Protein AF-A0A2G6IHZ6-F1 (afdb_monomer_lite)

Foldseek 3Di:
DDKDKDALQVVCVVPVQAAFPQPRHGRDRDRFIWIDDPPGIHGPVCVVVVSSVVPPPDPPVD

Structure (mmCIF, N/CA/C/O backbone):
data_AF-A0A2G6IHZ6-F1
#
_entry.id   AF-A0A2G6IHZ6-F1
#
loop_
_atom_site.group_PDB
_atom_site.id
_atom_site.type_symbol
_atom_site.label_atom_id
_atom_site.label_alt_id
_atom_site.label_comp_id
_atom_site.label_asym_id
_atom_site.label_entity_id
_atom_site.label_seq_id
_atom_site.pdbx_PDB_ins_code
_atom_site.Cartn_x
_atom_site.Cartn_y
_atom_site.Cartn_z
_atom_site.occupancy
_atom_site.B_iso_or_equiv
_atom_site.auth_seq_id
_atom_site.auth_comp_id
_atom_site.auth_asym_id
_atom_site.auth_atom_id
_atom_site.pdbx_PDB_model_num
ATOM 1 N N . MET A 1 1 ? 13.501 7.478 -8.249 1.00 61.38 1 MET A N 1
ATOM 2 C CA . MET A 1 1 ? 12.060 7.565 -7.935 1.00 61.38 1 MET A CA 1
ATOM 3 C C . MET A 1 1 ? 11.938 7.509 -6.426 1.00 61.38 1 MET A C 1
ATOM 5 O O . MET A 1 1 ? 12.581 6.653 -5.834 1.00 61.38 1 MET A O 1
ATOM 9 N N . GLU A 1 2 ? 11.238 8.449 -5.800 1.00 78.06 2 GLU A N 1
ATOM 10 C CA . GLU A 1 2 ? 11.110 8.482 -4.338 1.00 78.06 2 GLU A CA 1
ATOM 11 C C . GLU A 1 2 ? 10.051 7.467 -3.878 1.00 78.06 2 GLU A C 1
ATOM 13 O O . GLU A 1 2 ? 8.989 7.349 -4.499 1.00 78.06 2 GLU A O 1
ATOM 18 N N . ARG A 1 3 ? 10.370 6.702 -2.828 1.00 84.31 3 ARG A N 1
ATOM 19 C CA . ARG A 1 3 ? 9.467 5.751 -2.170 1.00 84.31 3 ARG A CA 1
ATOM 20 C C . ARG A 1 3 ? 8.989 6.379 -0.869 1.00 84.31 3 ARG A C 1
ATOM 22 O O . ARG A 1 3 ? 9.811 6.780 -0.052 1.00 84.31 3 ARG A O 1
ATOM 29 N N . PHE A 1 4 ? 7.677 6.396 -0.665 1.00 89.44 4 PHE A N 1
ATOM 30 C CA . PHE A 1 4 ? 7.072 6.861 0.579 1.00 89.44 4 PHE A CA 1
ATOM 31 C C . PHE A 1 4 ? 6.349 5.721 1.275 1.00 89.44 4 PHE A C 1
ATOM 33 O O . PHE A 1 4 ? 5.339 5.240 0.762 1.00 89.44 4 PHE A O 1
ATOM 40 N N . ASP A 1 5 ? 6.847 5.314 2.438 1.00 91.31 5 ASP A N 1
ATOM 41 C CA . ASP A 1 5 ? 6.224 4.291 3.274 1.00 91.31 5 ASP A CA 1
ATOM 42 C C . ASP A 1 5 ? 5.047 4.871 4.074 1.00 91.31 5 ASP A C 1
ATOM 44 O O . ASP A 1 5 ? 5.157 5.904 4.737 1.00 91.31 5 ASP A O 1
ATOM 48 N N . ILE A 1 6 ? 3.893 4.209 3.994 1.00 91.50 6 ILE A N 1
ATOM 49 C CA . ILE A 1 6 ? 2.618 4.645 4.567 1.00 91.50 6 ILE A CA 1
ATOM 50 C C . ILE A 1 6 ? 1.956 3.437 5.253 1.00 91.50 6 ILE A C 1
ATOM 52 O O . ILE A 1 6 ? 1.788 2.396 4.617 1.00 91.50 6 ILE A O 1
ATOM 56 N N . PRO A 1 7 ? 1.535 3.540 6.527 1.00 92.75 7 PRO A N 1
ATOM 57 C CA . PRO A 1 7 ? 0.779 2.476 7.188 1.00 92.75 7 PRO A CA 1
ATOM 58 C C . PRO A 1 7 ? -0.563 2.232 6.492 1.00 92.75 7 PRO A C 1
ATOM 60 O O . PRO A 1 7 ? -1.271 3.198 6.185 1.00 92.75 7 PRO A O 1
ATOM 63 N N . ALA A 1 8 ? -0.947 0.968 6.298 1.00 90.19 8 ALA A N 1
ATOM 64 C CA . ALA A 1 8 ? -2.189 0.624 5.613 1.00 90.19 8 ALA A CA 1
ATOM 65 C C . ALA A 1 8 ? -3.428 1.170 6.332 1.00 90.19 8 ALA A C 1
ATOM 67 O O . ALA A 1 8 ? -4.336 1.632 5.655 1.00 90.19 8 ALA A O 1
ATOM 68 N N . ASP A 1 9 ? -3.446 1.239 7.667 1.00 91.56 9 ASP A N 1
ATOM 69 C CA . ASP A 1 9 ? -4.538 1.885 8.416 1.00 91.56 9 ASP A CA 1
ATOM 70 C C . ASP A 1 9 ? -4.741 3.358 8.029 1.00 91.56 9 ASP A C 1
ATOM 72 O O . ASP A 1 9 ? -5.861 3.802 7.774 1.00 91.56 9 ASP A O 1
ATOM 76 N N . LYS A 1 10 ? -3.647 4.128 7.932 1.00 90.62 10 LYS A N 1
ATOM 77 C CA . LYS A 1 10 ? -3.715 5.541 7.525 1.00 90.62 10 LYS A CA 1
ATOM 78 C C . LYS A 1 10 ? -4.118 5.676 6.065 1.00 90.62 10 LYS A C 1
ATOM 80 O O . LYS A 1 10 ? -4.866 6.581 5.713 1.00 90.62 10 LYS A O 1
ATOM 85 N N . LEU A 1 11 ? -3.607 4.787 5.220 1.00 90.69 11 LEU A N 1
ATOM 86 C CA . LEU A 1 11 ? -3.908 4.798 3.799 1.00 90.69 11 LEU A CA 1
ATOM 87 C C . LEU A 1 11 ? -5.373 4.416 3.540 1.00 90.69 11 LEU A C 1
ATOM 89 O O . LEU A 1 11 ? -6.022 5.065 2.728 1.00 90.69 11 LEU A O 1
ATOM 93 N N . ALA A 1 12 ? -5.911 3.440 4.277 1.00 90.81 12 ALA A N 1
ATOM 94 C CA . ALA A 1 12 ? -7.290 2.966 4.160 1.00 90.81 12 ALA A CA 1
ATOM 95 C C . ALA A 1 12 ? -8.288 4.019 4.648 1.00 90.81 12 ALA A C 1
ATOM 97 O O . ALA A 1 12 ? -9.360 4.165 4.069 1.00 90.81 12 ALA A O 1
ATOM 98 N N . ALA A 1 13 ? -7.911 4.802 5.665 1.00 89.94 13 ALA A N 1
ATOM 99 C CA . ALA A 1 13 ? -8.701 5.942 6.124 1.00 89.94 13 ALA A CA 1
ATOM 100 C C . ALA A 1 13 ? -8.812 7.065 5.073 1.00 89.94 13 ALA A C 1
ATOM 102 O O . ALA A 1 13 ? -9.783 7.816 5.085 1.00 89.94 13 ALA A O 1
ATOM 103 N N . LEU A 1 14 ? -7.827 7.190 4.174 1.00 89.56 14 LEU A N 1
ATOM 104 C CA . LEU A 1 14 ? -7.808 8.202 3.111 1.00 89.56 14 LEU A CA 1
ATOM 105 C C . LEU A 1 14 ? -8.393 7.686 1.788 1.00 89.56 14 LEU A C 1
ATOM 107 O O . LEU A 1 14 ? -8.997 8.456 1.046 1.00 89.56 14 LEU A O 1
ATOM 111 N N . TYR A 1 15 ? -8.205 6.399 1.488 1.00 88.06 15 TYR A N 1
ATOM 112 C CA . TYR A 1 15 ? -8.565 5.780 0.215 1.00 88.06 15 TYR A CA 1
ATOM 113 C C . TYR A 1 15 ? -9.197 4.399 0.446 1.00 88.06 15 TYR A C 1
ATOM 115 O O . TYR A 1 15 ? -8.508 3.379 0.444 1.00 88.06 15 TYR A O 1
ATOM 123 N N . ALA A 1 16 ? -10.520 4.363 0.619 1.00 82.12 16 ALA A N 1
ATOM 124 C CA . ALA A 1 16 ? -11.264 3.136 0.929 1.00 82.12 16 ALA A CA 1
ATOM 125 C C . ALA A 1 16 ? -11.226 2.077 -0.194 1.00 82.12 16 ALA A C 1
ATOM 127 O O . ALA A 1 16 ? -11.250 0.882 0.085 1.00 82.12 16 ALA A O 1
ATOM 128 N N . ASP A 1 17 ? -11.119 2.507 -1.455 1.00 87.88 17 ASP A N 1
ATOM 129 C CA . ASP A 1 17 ? -11.128 1.635 -2.640 1.00 87.88 17 ASP A CA 1
ATOM 130 C C . ASP A 1 17 ? -9.736 1.414 -3.251 1.00 87.88 17 ASP A C 1
ATOM 132 O O . ASP A 1 17 ? -9.611 0.927 -4.381 1.00 87.88 17 ASP A O 1
ATOM 136 N N . LEU A 1 18 ? -8.667 1.787 -2.537 1.00 91.38 18 LEU A N 1
ATOM 137 C CA . LEU A 1 18 ? -7.316 1.644 -3.066 1.00 91.38 18 LEU A CA 1
ATOM 138 C C . LEU A 1 18 ? -6.968 0.171 -3.283 1.00 91.38 18 LEU A C 1
ATOM 140 O O . LEU A 1 18 ? -7.278 -0.700 -2.469 1.00 91.38 18 LEU A O 1
ATOM 144 N N . LYS A 1 19 ? -6.271 -0.109 -4.381 1.00 93.94 19 LYS A N 1
ATOM 145 C CA . LYS A 1 19 ? -5.751 -1.436 -4.704 1.00 93.94 19 LYS A CA 1
ATOM 146 C C . LYS A 1 19 ? -4.261 -1.335 -4.974 1.00 93.94 19 LYS A C 1
ATOM 148 O O . LYS A 1 19 ? -3.779 -0.318 -5.454 1.00 93.94 19 LYS A O 1
ATOM 153 N N . CYS A 1 20 ? -3.538 -2.398 -4.660 1.00 92.06 20 CYS A N 1
ATOM 154 C CA . CYS A 1 20 ? -2.128 -2.510 -4.984 1.00 92.06 20 CYS A CA 1
ATOM 155 C C . CYS A 1 20 ? -1.960 -2.604 -6.505 1.00 92.06 20 CYS A C 1
ATOM 157 O O . CYS A 1 20 ? -2.414 -3.582 -7.098 1.00 92.06 20 CYS A O 1
ATOM 159 N N . ASP A 1 21 ? -1.226 -1.684 -7.123 1.00 90.56 21 ASP A N 1
ATOM 160 C CA . ASP A 1 21 ? -0.977 -1.677 -8.572 1.00 90.56 21 ASP A CA 1
ATOM 161 C C . ASP A 1 21 ? -0.220 -2.932 -9.050 1.00 90.56 21 ASP A C 1
ATOM 163 O O . ASP A 1 21 ? -0.436 -3.426 -10.151 1.00 90.56 21 ASP A O 1
ATOM 167 N N . GLY A 1 22 ? 0.627 -3.521 -8.196 1.00 89.12 22 GLY A N 1
ATOM 168 C CA . GLY A 1 22 ? 1.413 -4.713 -8.550 1.00 89.12 22 GLY A CA 1
ATOM 169 C C . GLY A 1 22 ? 0.680 -6.066 -8.486 1.00 89.12 22 GLY A C 1
ATOM 170 O O . GLY A 1 22 ? 1.173 -7.052 -9.040 1.00 89.12 22 GLY A O 1
ATOM 171 N N . CYS A 1 23 ? -0.447 -6.178 -7.774 1.00 89.81 23 CYS A N 1
ATOM 172 C CA . CYS A 1 23 ? -1.168 -7.459 -7.639 1.00 89.81 23 CYS A CA 1
ATOM 173 C C . CYS A 1 23 ? -2.698 -7.350 -7.582 1.00 89.81 23 CYS A C 1
ATOM 175 O O . CYS A 1 23 ? -3.368 -8.371 -7.456 1.00 89.81 23 CYS A O 1
ATOM 177 N N . GLY A 1 24 ? -3.264 -6.144 -7.636 1.00 90.75 24 GLY A N 1
ATOM 178 C CA . GLY A 1 24 ? -4.705 -5.897 -7.551 1.00 90.75 24 GLY A CA 1
ATOM 179 C C . GLY A 1 24 ? -5.316 -6.106 -6.162 1.00 90.75 24 GLY A C 1
ATOM 180 O O . GLY A 1 24 ? -6.527 -5.946 -6.007 1.00 90.75 24 GLY A O 1
ATOM 181 N N . ARG A 1 25 ? -4.513 -6.454 -5.143 1.00 91.56 25 ARG A N 1
ATOM 182 C CA . ARG A 1 25 ? -4.995 -6.664 -3.771 1.00 91.56 25 ARG A CA 1
ATOM 183 C C . ARG A 1 25 ? -5.638 -5.385 -3.238 1.00 91.56 25 ARG A C 1
ATOM 185 O O . ARG A 1 25 ? -5.001 -4.335 -3.257 1.00 91.56 25 ARG A O 1
ATOM 192 N N . ALA A 1 26 ? -6.867 -5.492 -2.740 1.00 93.06 26 ALA A N 1
ATOM 193 C CA . ALA A 1 26 ? -7.548 -4.387 -2.078 1.00 93.06 26 ALA A CA 1
ATOM 194 C C . ALA A 1 26 ? -6.822 -3.988 -0.791 1.00 93.06 26 ALA A C 1
ATOM 196 O O . ALA A 1 26 ? -6.342 -4.845 -0.041 1.00 93.06 26 ALA A O 1
ATOM 197 N N . LEU A 1 27 ? -6.746 -2.683 -0.557 1.00 92.19 27 LEU A N 1
ATOM 198 C CA . LEU A 1 27 ? -6.246 -2.126 0.681 1.00 92.19 27 LEU A CA 1
ATOM 199 C C . LEU A 1 27 ? -7.222 -2.459 1.808 1.00 92.19 27 LEU A C 1
ATOM 201 O O . LEU A 1 27 ? -8.414 -2.178 1.729 1.00 92.19 27 LEU A O 1
ATOM 205 N N . THR A 1 28 ? -6.695 -3.060 2.866 1.00 89.81 28 THR A N 1
ATOM 206 C CA . THR A 1 28 ? -7.442 -3.381 4.081 1.00 89.81 28 THR A CA 1
ATOM 207 C C . THR A 1 28 ? -6.741 -2.736 5.27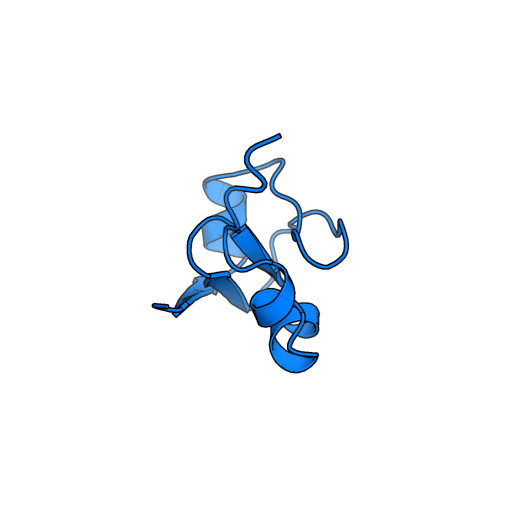0 1.00 89.81 28 THR A C 1
ATOM 209 O O . THR A 1 28 ? -5.508 -2.777 5.299 1.00 89.81 28 THR A O 1
ATOM 212 N N . PRO A 1 29 ? -7.477 -2.183 6.250 1.00 88.12 29 PRO A N 1
ATOM 213 C CA . PRO A 1 29 ? -6.881 -1.654 7.472 1.00 88.12 29 PRO A CA 1
ATOM 214 C C . PRO A 1 29 ? -6.130 -2.777 8.193 1.00 88.12 29 PRO A C 1
ATOM 216 O O . PRO A 1 29 ? -6.701 -3.819 8.527 1.00 88.12 29 PRO A O 1
ATOM 219 N N . SER A 1 30 ? -4.818 -2.613 8.310 1.00 87.00 30 SER A N 1
ATOM 220 C CA . SER A 1 30 ? -3.913 -3.587 8.904 1.00 87.00 30 SER A CA 1
ATOM 221 C C . SER A 1 30 ? -2.603 -2.887 9.292 1.00 87.00 30 SER A C 1
ATOM 223 O O . SER A 1 30 ? -2.261 -1.852 8.711 1.00 87.00 30 SER A O 1
ATOM 225 N N . PRO A 1 31 ? -1.808 -3.468 10.209 1.00 86.12 31 PRO A N 1
ATOM 226 C CA . PRO A 1 31 ? -0.512 -2.912 10.593 1.00 86.12 31 PRO A CA 1
ATOM 227 C C . PRO A 1 31 ? 0.565 -3.056 9.496 1.00 86.12 31 PRO A C 1
ATOM 229 O O . PRO A 1 31 ? 1.746 -2.828 9.757 1.00 86.12 31 PRO A O 1
ATOM 232 N N . GLU A 1 32 ? 0.203 -3.472 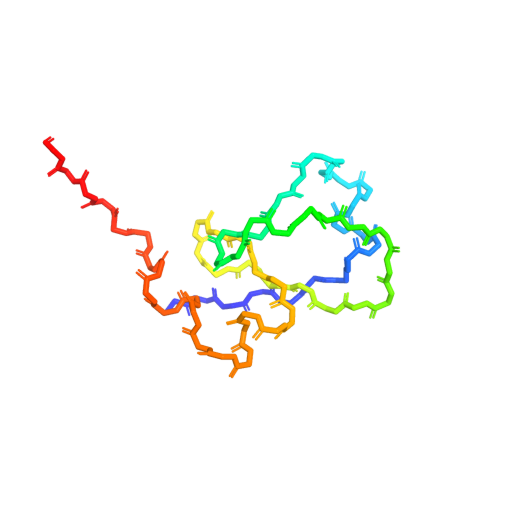8.278 1.00 90.06 32 GLU A N 1
ATOM 233 C CA . GLU A 1 32 ? 1.143 -3.610 7.170 1.00 90.06 32 GLU A CA 1
ATOM 234 C C . GLU A 1 32 ? 1.567 -2.244 6.599 1.00 90.06 32 GLU A C 1
ATOM 236 O O . GLU A 1 32 ? 0.800 -1.279 6.572 1.00 90.06 32 GLU A O 1
ATOM 241 N N . ILE A 1 33 ? 2.803 -2.165 6.101 1.00 92.25 33 ILE A N 1
ATOM 242 C CA . ILE A 1 33 ? 3.309 -0.976 5.411 1.00 92.25 33 ILE A CA 1
ATOM 243 C C . ILE A 1 33 ? 3.047 -1.108 3.913 1.00 92.25 33 ILE A C 1
ATOM 245 O O . ILE A 1 33 ? 3.429 -2.091 3.276 1.00 92.25 33 ILE A O 1
ATOM 249 N N . TRP A 1 34 ? 2.400 -0.094 3.355 1.00 94.00 34 TRP A N 1
ATOM 250 C CA . TRP A 1 34 ? 2.301 0.131 1.919 1.00 94.00 34 TRP A CA 1
ATOM 251 C C . TRP A 1 34 ? 3.309 1.196 1.528 1.00 94.00 34 TRP A C 1
ATOM 253 O O . TRP A 1 34 ? 3.776 1.957 2.371 1.00 94.00 34 TRP A O 1
ATOM 263 N N . ALA A 1 35 ? 3.635 1.286 0.246 1.00 92.81 35 ALA A N 1
ATOM 264 C CA . ALA A 1 35 ? 4.417 2.408 -0.233 1.00 92.81 35 ALA A CA 1
ATOM 265 C C . ALA A 1 35 ? 3.846 2.990 -1.513 1.00 92.81 35 ALA A C 1
ATOM 267 O O . ALA A 1 35 ? 3.394 2.267 -2.404 1.00 92.81 35 ALA A O 1
ATOM 268 N N . LYS A 1 36 ? 3.904 4.317 -1.597 1.00 90.75 36 LYS A N 1
ATOM 269 C CA . LYS A 1 36 ? 3.704 5.040 -2.844 1.00 90.75 36 LYS A CA 1
ATOM 270 C C . LYS A 1 36 ? 5.039 5.105 -3.571 1.00 90.75 36 LYS A C 1
ATOM 272 O O . LYS A 1 36 ? 6.010 5.634 -3.029 1.00 90.75 36 LYS A O 1
ATOM 277 N N . VAL A 1 37 ? 5.079 4.575 -4.787 1.00 89.44 37 VAL A N 1
ATOM 278 C CA . VAL A 1 37 ? 6.254 4.624 -5.662 1.00 89.44 37 VAL A CA 1
ATOM 279 C C . VAL A 1 37 ? 5.838 5.351 -6.935 1.00 89.44 37 VAL A C 1
ATOM 281 O O . VAL A 1 37 ? 5.087 4.834 -7.762 1.00 89.44 37 VAL A O 1
ATOM 284 N N . GLY A 1 38 ? 6.270 6.611 -7.036 1.00 85.06 38 GLY A N 1
ATOM 285 C CA . GLY A 1 38 ? 5.765 7.601 -7.995 1.00 85.06 38 GLY A CA 1
ATOM 286 C C . GLY A 1 38 ? 4.243 7.661 -8.087 1.00 85.06 38 GLY A C 1
ATOM 287 O O . GLY A 1 38 ? 3.615 8.243 -7.205 1.00 85.06 38 GLY A O 1
ATOM 288 N N . CYS A 1 39 ? 3.658 7.125 -9.163 1.00 81.94 39 CYS A N 1
ATOM 289 C CA . CYS A 1 39 ? 2.215 7.217 -9.412 1.00 81.94 39 CYS A CA 1
ATOM 290 C C . CYS A 1 39 ? 1.392 6.083 -8.781 1.00 81.94 39 CYS A C 1
ATOM 292 O O . CYS A 1 39 ? 0.180 6.237 -8.672 1.00 81.94 39 CYS A O 1
ATOM 294 N N . GLY A 1 40 ? 2.022 4.969 -8.390 1.00 88.44 40 GLY A N 1
ATOM 295 C CA . GLY A 1 40 ? 1.325 3.764 -7.929 1.00 88.44 40 GLY A CA 1
ATOM 296 C C . GLY A 1 40 ? 1.463 3.510 -6.430 1.00 88.44 40 GLY A C 1
ATOM 297 O O . GLY A 1 40 ? 2.373 4.030 -5.772 1.00 88.44 40 GLY A O 1
ATOM 298 N N . TYR A 1 41 ? 0.575 2.669 -5.902 1.00 91.31 41 TYR A N 1
ATOM 299 C CA . TYR A 1 41 ? 0.585 2.193 -4.521 1.00 91.31 41 TYR A CA 1
ATOM 300 C C . TYR A 1 41 ? 0.823 0.684 -4.472 1.00 91.31 41 TYR A C 1
ATOM 302 O O . TYR A 1 41 ? 0.177 -0.096 -5.170 1.00 91.31 41 TYR A O 1
ATOM 310 N N . PHE A 1 42 ? 1.740 0.252 -3.609 1.00 92.75 42 PHE A N 1
ATOM 311 C CA . PHE A 1 42 ? 2.181 -1.138 -3.545 1.00 92.75 42 PHE A CA 1
ATOM 312 C C . PHE A 1 42 ? 2.117 -1.675 -2.118 1.00 92.75 42 PHE A C 1
ATOM 314 O O . PHE A 1 42 ? 2.580 -1.033 -1.176 1.00 92.75 42 PHE A O 1
ATOM 321 N N . CYS A 1 43 ? 1.572 -2.884 -1.967 1.00 93.12 43 CYS A N 1
ATOM 322 C CA . CYS A 1 43 ? 1.605 -3.619 -0.705 1.00 93.12 43 CYS A CA 1
ATOM 323 C C . CYS A 1 43 ? 3.027 -4.107 -0.378 1.00 93.12 43 CYS A C 1
ATOM 325 O O . CYS A 1 43 ? 3.847 -4.298 -1.283 1.00 93.12 43 CYS A O 1
ATOM 327 N N . ALA A 1 44 ? 3.289 -4.398 0.901 1.00 92.12 44 ALA A N 1
ATOM 328 C CA . ALA A 1 44 ? 4.578 -4.907 1.383 1.00 92.12 44 ALA A CA 1
ATOM 329 C C . ALA A 1 44 ? 5.134 -6.062 0.531 1.00 92.12 44 ALA A C 1
ATOM 331 O O . ALA A 1 44 ? 6.310 -6.062 0.180 1.00 92.12 44 ALA A O 1
ATOM 332 N N . LYS A 1 45 ? 4.275 -7.010 0.126 1.00 91.75 45 LYS A N 1
ATOM 333 C CA . LYS A 1 45 ? 4.679 -8.146 -0.714 1.00 91.75 45 LYS A CA 1
ATOM 334 C C . LYS A 1 45 ? 5.194 -7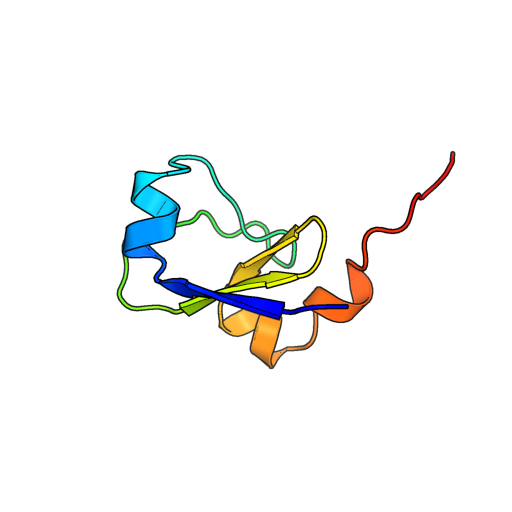.697 -2.083 1.00 91.75 45 LYS A C 1
ATOM 336 O O . LYS A 1 45 ? 6.267 -8.115 -2.487 1.00 91.75 45 LYS A O 1
ATOM 341 N N . CYS A 1 46 ? 4.463 -6.831 -2.786 1.00 91.75 46 CYS A N 1
ATOM 342 C CA . CYS A 1 46 ? 4.887 -6.326 -4.097 1.00 91.75 46 CYS A CA 1
ATOM 343 C C . CYS A 1 46 ? 6.141 -5.450 -4.020 1.00 91.75 46 CYS A C 1
ATOM 345 O O . CYS A 1 46 ? 6.899 -5.395 -4.985 1.00 91.75 46 CYS A O 1
ATOM 347 N N . LEU A 1 47 ? 6.364 -4.784 -2.885 1.00 89.44 47 LEU A N 1
ATOM 348 C CA . LEU A 1 47 ? 7.601 -4.052 -2.630 1.00 89.44 47 LEU A CA 1
ATOM 349 C C . LEU A 1 47 ? 8.783 -5.007 -2.455 1.00 89.44 47 LEU A C 1
ATOM 351 O O . LEU A 1 47 ? 9.811 -4.801 -3.091 1.00 89.44 47 LEU A O 1
ATOM 355 N N . SER A 1 48 ? 8.627 -6.067 -1.657 1.00 90.81 48 SER A N 1
ATOM 356 C CA . SER A 1 48 ? 9.656 -7.100 -1.478 1.00 90.81 48 SER A CA 1
ATOM 357 C C . SER A 1 48 ? 9.957 -7.886 -2.757 1.00 90.81 48 SER A C 1
ATOM 359 O O . SER A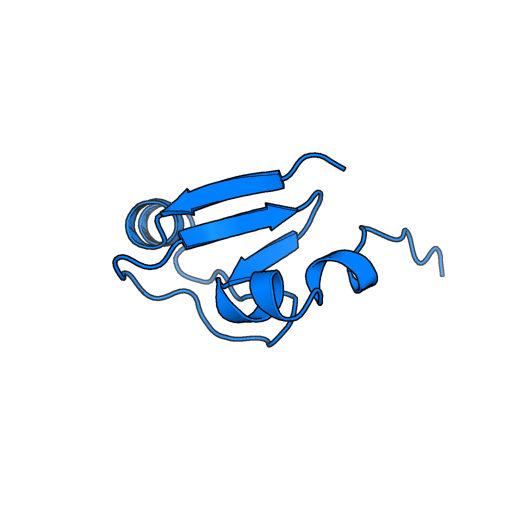 1 48 ? 11.107 -8.237 -2.986 1.00 90.81 48 SER A O 1
ATOM 361 N N . ASP A 1 49 ? 8.947 -8.140 -3.591 1.00 89.12 49 ASP A N 1
ATOM 362 C CA . ASP A 1 49 ? 9.085 -8.804 -4.895 1.00 89.12 49 ASP A CA 1
ATOM 363 C C . ASP A 1 49 ? 9.645 -7.870 -5.999 1.00 89.12 49 ASP A C 1
ATOM 365 O O . ASP A 1 49 ? 9.828 -8.318 -7.125 1.00 89.12 49 ASP A O 1
ATOM 369 N N . GLY A 1 50 ? 9.865 -6.573 -5.738 1.00 87.50 50 GLY A N 1
ATOM 370 C CA . GLY A 1 50 ? 10.381 -5.633 -6.752 1.00 87.50 50 GLY A CA 1
ATOM 371 C C . GLY A 1 50 ? 9.363 -5.178 -7.813 1.00 87.50 50 GLY A C 1
ATOM 372 O O . GLY A 1 50 ? 9.684 -4.378 -8.683 1.00 87.50 50 GLY A O 1
ATOM 373 N N . ARG A 1 51 ? 8.086 -5.577 -7.723 1.00 85.56 51 ARG A N 1
ATOM 374 C CA . ARG A 1 51 ? 7.050 -5.264 -8.743 1.00 85.56 51 ARG A CA 1
ATOM 375 C C . ARG A 1 51 ? 6.765 -3.774 -8.952 1.00 85.56 51 ARG A C 1
ATOM 377 O O . ARG A 1 51 ? 6.147 -3.386 -9.938 1.00 85.56 51 ARG A O 1
ATOM 384 N N . HIS A 1 52 ? 7.166 -2.941 -8.000 1.00 82.81 52 HIS A N 1
ATOM 385 C CA . HIS A 1 52 ? 7.065 -1.489 -8.094 1.00 82.81 52 HIS A CA 1
ATOM 386 C C . HIS A 1 52 ? 8.013 -0.889 -9.145 1.00 82.81 52 HIS A C 1
ATOM 388 O O . HIS A 1 52 ? 7.743 0.198 -9.647 1.00 82.81 52 HIS A O 1
ATOM 394 N N . GLU A 1 53 ? 9.088 -1.594 -9.510 1.00 78.12 53 GLU A N 1
ATOM 395 C CA . GLU A 1 53 ? 10.067 -1.144 -10.506 1.00 78.12 53 GLU A CA 1
ATOM 396 C C . GLU A 1 53 ? 9.499 -1.234 -11.933 1.00 78.12 53 GLU A C 1
ATOM 398 O O . GLU A 1 53 ? 9.684 -0.318 -12.737 1.00 78.12 53 GLU A O 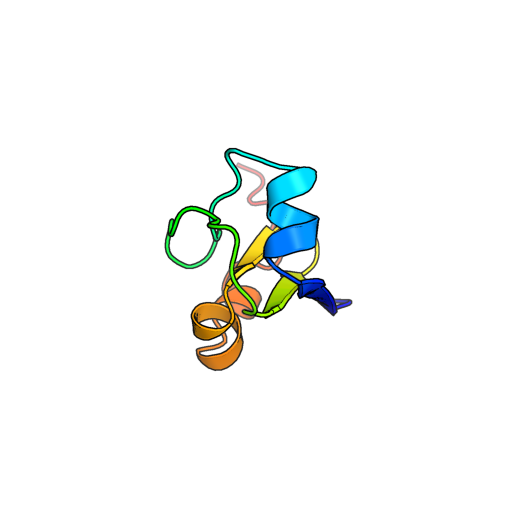1
ATOM 403 N N . GLU A 1 54 ? 8.715 -2.280 -12.217 1.00 67.12 54 GLU A N 1
ATOM 404 C CA . GLU A 1 54 ? 8.058 -2.511 -13.515 1.00 67.12 54 GLU A CA 1
ATOM 405 C C . GLU A 1 54 ? 6.912 -1.526 -13.795 1.00 67.12 54 GLU A C 1
ATOM 407 O O . GLU A 1 54 ? 6.587 -1.237 -14.944 1.00 67.12 54 GLU A O 1
ATOM 412 N N . GLN A 1 55 ? 6.305 -1.001 -12.730 1.00 61.44 55 GLN A N 1
ATOM 413 C CA . GLN A 1 55 ? 5.181 -0.060 -12.758 1.00 61.44 55 GLN A CA 1
ATOM 414 C C . GLN A 1 55 ? 5.648 1.388 -12.558 1.00 61.44 55 GLN A C 1
ATOM 416 O O . GLN A 1 55 ? 4.843 2.271 -12.242 1.00 61.44 55 GLN A O 1
ATOM 421 N N . SER A 1 56 ? 6.950 1.649 -12.755 1.00 54.69 56 SER A N 1
ATOM 422 C CA . SER A 1 56 ? 7.457 2.998 -13.000 1.00 54.69 56 SER A CA 1
ATOM 423 C C . SER A 1 56 ? 6.504 3.639 -13.984 1.00 54.69 56 SER A C 1
ATOM 425 O O . SER A 1 56 ? 6.292 3.054 -15.038 1.00 54.69 56 SER A O 1
ATOM 427 N N . CYS A 1 57 ? 5.885 4.752 -13.587 1.00 52.50 57 CYS A N 1
ATOM 428 C CA . CYS A 1 57 ? 4.867 5.517 -14.299 1.00 52.50 57 CYS A CA 1
ATOM 429 C C . CYS A 1 57 ? 5.350 5.880 -15.712 1.00 52.50 57 CYS A C 1
ATOM 431 O O . CYS A 1 57 ? 5.705 7.014 -16.022 1.00 52.50 57 CYS A O 1
ATOM 433 N N . ALA A 1 58 ? 5.416 4.872 -16.568 1.00 46.16 58 ALA A N 1
ATOM 434 C CA . ALA A 1 58 ? 5.565 4.960 -17.980 1.00 46.16 58 ALA A CA 1
ATOM 435 C C . ALA A 1 58 ? 4.184 5.423 -18.391 1.00 46.16 58 ALA A C 1
ATOM 437 O O . ALA A 1 58 ? 3.227 4.653 -18.456 1.00 46.16 58 ALA A O 1
ATOM 438 N N . LEU A 1 59 ? 4.085 6.726 -18.614 1.00 47.94 59 LEU A N 1
ATOM 439 C CA . LEU A 1 59 ? 3.800 7.234 -19.948 1.00 47.94 59 LEU A CA 1
ATOM 440 C C . LEU A 1 59 ? 3.966 6.132 -21.021 1.00 47.94 59 LEU A C 1
ATOM 442 O O . LEU A 1 59 ? 4.892 6.158 -21.824 1.00 47.94 59 LEU A O 1
ATOM 446 N N . ARG A 1 60 ? 3.066 5.145 -21.062 1.00 45.38 60 ARG A N 1
ATOM 447 C CA . ARG A 1 60 ? 2.725 4.459 -22.299 1.00 45.38 60 ARG A CA 1
ATOM 448 C C . ARG A 1 60 ? 1.885 5.492 -23.033 1.00 45.38 60 ARG A C 1
ATOM 450 O O . ARG A 1 60 ? 0.665 5.478 -22.948 1.00 45.38 60 ARG A O 1
ATOM 457 N N . HIS A 1 61 ? 2.574 6.460 -23.643 1.00 36.25 61 HIS A N 1
ATOM 458 C CA . HIS A 1 61 ? 2.040 7.199 -24.777 1.00 36.25 61 HIS A CA 1
ATOM 459 C C . HIS A 1 61 ? 1.672 6.133 -25.814 1.00 36.25 61 HIS A C 1
ATOM 461 O O . HIS A 1 61 ? 2.544 5.599 -26.498 1.00 36.25 61 HIS A O 1
ATOM 467 N N . THR A 1 62 ? 0.406 5.729 -25.819 1.00 40.78 62 THR A N 1
ATOM 468 C CA . THR A 1 62 ? -0.263 5.293 -27.046 1.00 40.78 62 THR A CA 1
ATOM 469 C C . THR A 1 62 ? -0.382 6.472 -27.988 1.00 40.78 62 THR A C 1
ATOM 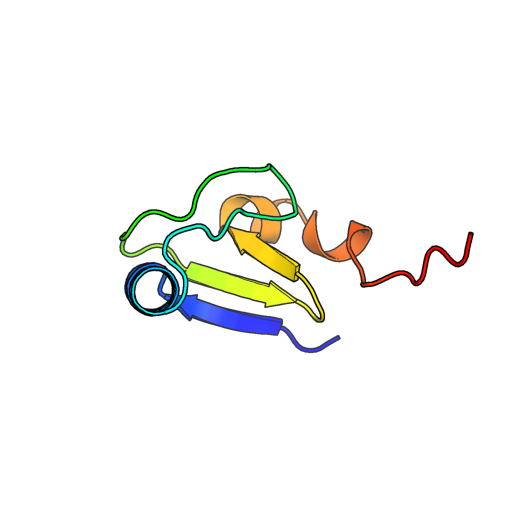471 O O . THR A 1 62 ? -0.691 7.572 -27.472 1.00 40.78 62 THR A O 1
#

pLDDT: mean 83.21, std 14.83, range [36.25, 94.0]

Sequence (62 aa):
MERFDIPADKLAALYADLKCDGCGRALTPSPEIWAKVGCGYFCAKCLSDGRHEEQSCALRHT

Radius of gyration: 11.32 Å; chains: 1; bounding box: 23×17×38 Å

Secondary structure (DSSP, 8-state):
--EEEEEHHHHHHH-TT-B-TTT-PBP-SSSPEEEEETTEEEEHHHHHTTHHHHTS------